Protein AF-A0A1M4YEQ1-F1 (afdb_monomer)

Radius of gyration: 24.25 Å; Cα contacts (8 Å, |Δi|>4): 237; chains: 1; bounding box: 86×41×37 Å

Secondary structure (DSSP, 8-state):
--SHHHHHHHHHHHHTGGG----------------HHHH-EEEEE---STT--TT--EEEEEEE-TTSEEEEEEEETTEEEEEEEEEEE-SEEEES-TTSPEEEE-SEEEEEEEETTEEEEEEEEEEEETTEEEEEETTEEEEE-

pLDDT: mean 77.82, std 18.39, range [36.12, 98.12]

Foldseek 3Di:
DPVVVVVVVVVVVVVVVVPPPPPPPPDPPVQPDDDPVLVAAKWAKPDDPPDADQPDKDWGMWGQDPVQKIWTWIQHNVGIDIWIWGKDQDQWDWDDDPVDTDIDGARMWIWTDPDPPDIDIFGWHWDDDPNFTWTDDDPMIIGHD

Sequence (145 aa):
MKKLILFTASTILVIITSCMFEKKKDTEFNETTFEKPELLGEWIGNKSEKNLKKDKVIIKKIDLKEDMTAQIEILDSTGHKTVNGNWKISEEQKLGSKNNSISFNSDISLTFDWSKTNRQIFMLNVKEHNKAKILTCNNVYFRKE

Organism: NCBI:txid237373

Mean predicted aligned error: 12.91 Å

Structure (mmCIF, N/CA/C/O backbone):
data_AF-A0A1M4YEQ1-F1
#
_entry.id   AF-A0A1M4YEQ1-F1
#
loop_
_atom_site.group_PDB
_atom_site.id
_atom_site.type_symbol
_atom_site.label_atom_id
_atom_site.label_alt_id
_atom_site.label_comp_id
_atom_site.label_asym_id
_atom_site.label_entity_id
_atom_site.label_seq_id
_atom_site.pdbx_PDB_ins_code
_atom_site.Cartn_x
_atom_site.Cartn_y
_atom_site.Cartn_z
_atom_site.occupancy
_atom_site.B_iso_or_equiv
_atom_site.auth_seq_id
_atom_site.auth_comp_id
_atom_site.auth_asym_id
_atom_site.auth_atom_id
_atom_site.pdbx_PDB_model_num
ATOM 1 N N . MET A 1 1 ? 68.772 -26.535 14.383 1.00 52.62 1 MET A N 1
ATOM 2 C CA . MET A 1 1 ? 67.388 -26.272 14.847 1.00 52.62 1 MET A CA 1
ATOM 3 C C . MET A 1 1 ? 66.935 -24.828 14.557 1.00 52.62 1 MET A C 1
ATOM 5 O O . MET A 1 1 ? 66.474 -24.141 15.450 1.00 52.62 1 MET A O 1
ATOM 9 N N . LYS A 1 2 ? 67.072 -24.327 13.319 1.00 46.53 2 LYS A N 1
ATOM 10 C CA . LYS A 1 2 ? 66.556 -22.991 12.921 1.00 46.53 2 LYS A CA 1
ATOM 11 C C . LYS A 1 2 ? 65.663 -23.025 11.671 1.00 46.53 2 LYS A C 1
ATOM 13 O O . LYS A 1 2 ? 64.932 -22.082 11.423 1.00 46.53 2 LYS A O 1
ATOM 18 N N . LYS A 1 3 ? 65.677 -24.134 10.917 1.00 47.72 3 LYS A N 1
ATOM 19 C CA . LYS A 1 3 ? 64.880 -24.312 9.690 1.00 47.72 3 LYS A CA 1
ATOM 20 C C . LYS A 1 3 ? 63.514 -24.980 9.917 1.00 47.72 3 LYS A C 1
ATOM 22 O O . LYS A 1 3 ? 62.658 -24.878 9.052 1.00 47.72 3 LYS A O 1
ATOM 27 N N . LEU A 1 4 ? 63.292 -25.610 11.079 1.00 48.66 4 LEU A N 1
ATOM 28 C CA . LEU A 1 4 ? 62.006 -26.248 11.409 1.00 48.66 4 LEU A CA 1
ATOM 29 C C . LEU A 1 4 ? 60.922 -25.228 11.807 1.00 48.66 4 LEU A C 1
ATOM 31 O O . LEU A 1 4 ? 59.748 -25.454 11.550 1.00 48.66 4 LEU A O 1
ATOM 35 N N . ILE A 1 5 ? 61.327 -24.086 12.376 1.00 52.75 5 ILE A N 1
ATOM 36 C CA . ILE A 1 5 ? 60.423 -23.024 12.858 1.00 52.75 5 ILE A CA 1
ATOM 37 C C . ILE A 1 5 ? 59.800 -22.239 11.687 1.00 52.75 5 ILE A C 1
ATOM 39 O O . ILE A 1 5 ? 58.688 -21.728 11.787 1.00 52.75 5 ILE A O 1
ATOM 43 N N . LEU A 1 6 ? 60.492 -22.183 10.544 1.00 50.00 6 LEU A N 1
ATOM 44 C CA . LEU A 1 6 ? 60.014 -21.496 9.339 1.00 50.00 6 LEU A CA 1
ATOM 45 C C . LEU A 1 6 ? 58.920 -22.287 8.603 1.00 50.00 6 LEU A C 1
ATOM 47 O O . LEU A 1 6 ? 58.026 -21.685 8.018 1.00 50.00 6 LEU A O 1
ATOM 51 N N . PHE A 1 7 ? 58.938 -23.621 8.689 1.00 50.88 7 PHE A N 1
ATOM 52 C CA . PHE A 1 7 ? 57.904 -24.461 8.076 1.00 50.88 7 PHE A CA 1
ATOM 53 C C . PHE A 1 7 ? 56.582 -24.433 8.850 1.00 50.88 7 PHE A C 1
ATOM 55 O O . PHE A 1 7 ? 55.518 -24.460 8.238 1.00 50.88 7 PHE A O 1
ATOM 62 N N . THR A 1 8 ? 56.629 -24.303 10.180 1.00 53.72 8 THR A N 1
ATOM 63 C CA . THR A 1 8 ? 55.424 -24.217 11.022 1.00 53.72 8 THR A CA 1
ATOM 64 C C . THR A 1 8 ? 54.695 -22.879 10.900 1.00 53.72 8 THR A C 1
ATOM 66 O O . THR A 1 8 ? 53.488 -22.822 11.108 1.00 53.72 8 THR A O 1
ATOM 69 N N . ALA A 1 9 ? 55.397 -21.802 10.530 1.00 53.09 9 ALA A N 1
ATOM 70 C CA . ALA A 1 9 ? 54.773 -20.497 10.310 1.00 53.09 9 ALA A CA 1
ATOM 71 C C . ALA A 1 9 ? 53.988 -20.434 8.984 1.00 53.09 9 ALA A C 1
ATOM 73 O O . ALA A 1 9 ? 52.987 -19.727 8.895 1.00 53.09 9 ALA A O 1
ATOM 74 N N . SER A 1 10 ? 54.403 -21.198 7.964 1.00 51.91 10 SER A N 1
ATOM 75 C CA . SER A 1 10 ? 53.766 -21.155 6.640 1.00 51.91 10 SER A CA 1
ATOM 76 C C . SER A 1 10 ? 52.473 -21.970 6.552 1.00 51.91 10 SER A C 1
ATOM 78 O O . SER A 1 10 ? 51.610 -21.642 5.744 1.00 51.91 10 SER A O 1
ATOM 80 N N . THR A 1 11 ? 52.305 -23.013 7.370 1.00 53.16 11 THR A N 1
ATOM 81 C CA . THR A 1 11 ? 51.077 -23.827 7.389 1.00 53.16 11 THR A CA 1
ATOM 82 C C . THR A 1 11 ? 49.930 -23.161 8.145 1.00 53.16 11 THR A C 1
ATOM 84 O O . THR A 1 11 ? 48.775 -23.366 7.787 1.00 53.16 11 THR A O 1
ATOM 87 N N . ILE A 1 12 ? 50.220 -22.304 9.130 1.00 54.38 12 ILE A N 1
ATOM 88 C CA . ILE A 1 12 ? 49.184 -21.570 9.875 1.00 54.38 12 ILE A CA 1
ATOM 89 C C . ILE A 1 12 ? 48.538 -20.480 9.004 1.00 54.38 12 ILE A C 1
ATOM 91 O O . ILE A 1 12 ? 47.347 -20.218 9.148 1.00 54.38 12 ILE A O 1
ATOM 95 N N . LEU A 1 13 ? 49.273 -19.904 8.044 1.00 52.59 13 LEU A N 1
ATOM 96 C CA . LEU A 1 13 ? 48.749 -18.851 7.164 1.00 52.59 13 LEU A CA 1
ATOM 97 C C . LEU A 1 13 ? 47.701 -19.361 6.152 1.00 52.59 13 LEU A C 1
ATOM 99 O O . LEU A 1 13 ? 46.828 -18.600 5.746 1.00 52.59 13 LEU A O 1
ATOM 103 N N . VAL A 1 14 ? 47.750 -20.645 5.776 1.00 55.91 14 VAL A N 1
ATOM 104 C CA . VAL A 1 14 ? 46.807 -21.254 4.813 1.00 55.91 14 VAL A CA 1
ATOM 105 C C . VAL A 1 14 ? 45.456 -21.575 5.462 1.00 55.91 14 VAL A C 1
ATOM 107 O O . VAL A 1 14 ? 44.433 -21.577 4.791 1.00 55.91 14 VAL A O 1
ATOM 110 N N . ILE A 1 15 ? 45.414 -21.791 6.779 1.00 54.59 15 ILE A N 1
ATOM 111 C CA . ILE A 1 15 ? 44.170 -22.157 7.477 1.00 54.59 15 ILE A CA 1
ATOM 112 C C . ILE A 1 15 ? 43.258 -20.927 7.664 1.00 54.59 15 ILE A C 1
ATOM 114 O O . ILE A 1 15 ? 42.036 -21.063 7.737 1.00 54.59 15 ILE A O 1
ATOM 118 N N . ILE A 1 16 ? 43.826 -19.714 7.666 1.00 53.53 16 ILE A N 1
ATOM 119 C CA . ILE A 1 16 ? 43.078 -18.459 7.859 1.00 53.53 16 ILE A CA 1
ATOM 120 C C . ILE A 1 16 ? 42.381 -17.969 6.577 1.00 53.53 16 ILE A C 1
ATOM 122 O O . ILE A 1 16 ? 41.441 -17.182 6.667 1.00 53.53 16 ILE A O 1
ATOM 126 N N . THR A 1 17 ? 42.779 -18.437 5.388 1.00 54.31 17 THR A N 1
ATOM 127 C CA . THR A 1 17 ? 42.118 -18.066 4.119 1.00 54.31 17 THR A CA 1
ATOM 128 C C . THR A 1 17 ? 40.880 -18.913 3.810 1.00 54.31 17 THR A C 1
ATOM 130 O O . THR A 1 17 ? 40.024 -18.488 3.041 1.00 54.31 17 THR A O 1
ATOM 133 N N . SER A 1 18 ? 40.716 -20.067 4.461 1.00 48.19 18 SER A N 1
ATOM 134 C CA . SER A 1 18 ? 39.553 -20.959 4.302 1.00 48.19 18 SER A CA 1
ATOM 135 C C . SER A 1 18 ? 38.298 -20.546 5.092 1.00 48.19 18 SER A C 1
ATOM 137 O O . SER A 1 18 ? 37.278 -21.224 5.013 1.00 48.19 18 SER A O 1
ATOM 139 N N . CYS A 1 19 ? 38.332 -19.418 5.808 1.00 50.28 19 CYS A N 1
ATOM 140 C CA . CYS A 1 19 ? 37.159 -18.808 6.448 1.00 50.28 19 CYS A CA 1
ATOM 141 C C . CYS A 1 19 ? 36.621 -17.598 5.666 1.00 50.28 19 CYS A C 1
ATOM 143 O O . CYS A 1 19 ? 36.021 -16.694 6.251 1.00 50.28 19 CYS A O 1
ATOM 145 N N . MET A 1 20 ? 36.762 -17.583 4.336 1.00 46.97 20 MET A N 1
ATOM 146 C CA . MET A 1 20 ? 35.769 -16.882 3.523 1.00 46.97 20 MET A CA 1
ATOM 147 C C . MET A 1 20 ? 34.472 -17.682 3.595 1.00 46.97 20 MET A C 1
ATOM 149 O O . MET A 1 20 ? 34.168 -18.525 2.758 1.00 46.97 20 MET A O 1
ATOM 153 N N . PHE A 1 21 ? 33.717 -17.415 4.660 1.00 45.72 21 PHE A N 1
ATOM 154 C CA . PHE A 1 21 ? 32.280 -17.602 4.683 1.00 45.72 21 PHE A CA 1
ATOM 155 C C . PHE A 1 21 ? 31.736 -16.753 3.527 1.00 45.72 21 PHE A C 1
ATOM 157 O O . PHE A 1 21 ? 31.403 -15.577 3.693 1.00 45.72 21 PHE A O 1
ATOM 164 N N . GLU A 1 22 ? 31.687 -17.333 2.329 1.00 45.81 22 GLU A N 1
ATOM 165 C CA . GLU A 1 22 ? 30.686 -16.958 1.350 1.00 45.81 22 GLU A CA 1
ATOM 166 C C . GLU A 1 22 ? 29.360 -17.112 2.083 1.00 45.81 22 GLU A C 1
ATOM 168 O O . GLU A 1 22 ? 28.813 -18.206 2.242 1.00 45.81 22 GLU A O 1
ATOM 173 N N . LYS A 1 23 ? 28.854 -15.992 2.605 1.00 40.97 23 LYS A N 1
ATOM 174 C CA . LYS A 1 23 ? 27.426 -15.855 2.808 1.00 40.97 23 LYS A CA 1
ATOM 175 C C . LYS A 1 23 ? 26.844 -16.121 1.434 1.00 40.97 23 LYS A C 1
ATOM 177 O O . LYS A 1 23 ? 26.839 -15.227 0.591 1.00 40.97 23 LYS A O 1
ATOM 182 N N . LYS A 1 24 ? 26.378 -17.351 1.215 1.00 40.56 24 LYS A N 1
ATOM 183 C CA . LYS A 1 24 ? 25.337 -17.611 0.239 1.00 40.56 24 LYS A CA 1
ATOM 184 C C . LYS A 1 24 ? 24.315 -16.507 0.466 1.00 40.56 24 LYS A C 1
ATOM 186 O O . LYS A 1 24 ? 23.645 -16.477 1.500 1.00 40.56 24 LYS A O 1
ATOM 191 N N . LYS A 1 25 ? 24.246 -15.554 -0.464 1.00 36.16 25 LYS A N 1
ATOM 192 C CA . LYS A 1 25 ? 23.025 -14.796 -0.703 1.00 36.16 25 LYS A CA 1
ATOM 193 C C . LYS A 1 25 ? 22.030 -15.829 -1.235 1.00 36.16 25 LYS A C 1
ATOM 195 O O . LYS A 1 25 ? 21.713 -15.856 -2.414 1.00 36.16 25 LYS A O 1
ATOM 200 N N . ASP A 1 26 ? 21.589 -16.728 -0.359 1.00 38.16 26 ASP A N 1
ATOM 201 C CA . ASP A 1 26 ? 20.387 -17.513 -0.565 1.00 38.16 26 ASP A CA 1
ATOM 202 C C . ASP A 1 26 ? 19.247 -16.520 -0.403 1.00 38.16 26 ASP A C 1
ATOM 204 O O . ASP A 1 26 ? 18.770 -16.251 0.697 1.00 38.16 26 ASP A O 1
ATOM 208 N N . THR A 1 27 ? 18.961 -15.831 -1.498 1.00 36.12 27 THR A N 1
ATOM 209 C CA . THR A 1 27 ? 17.648 -15.568 -2.079 1.00 36.12 27 THR A CA 1
ATOM 210 C C . THR A 1 27 ? 17.961 -14.639 -3.245 1.00 36.12 27 THR A C 1
ATOM 212 O O . THR A 1 27 ? 18.320 -13.480 -3.031 1.00 36.12 27 THR A O 1
ATOM 215 N N . GLU A 1 28 ? 17.857 -15.144 -4.475 1.00 36.62 28 GLU A N 1
ATOM 216 C CA . GLU A 1 28 ? 17.477 -14.319 -5.623 1.00 36.62 28 GLU A CA 1
ATOM 217 C C . GLU A 1 28 ? 16.189 -13.583 -5.225 1.00 36.62 28 GLU A C 1
ATOM 219 O O . GLU A 1 28 ? 15.069 -14.051 -5.432 1.00 36.62 28 GLU A O 1
ATOM 224 N N . PHE A 1 29 ? 16.329 -12.436 -4.563 1.00 41.41 29 PHE A N 1
ATOM 225 C CA . PHE A 1 29 ? 15.332 -11.401 -4.688 1.00 41.41 29 PHE A CA 1
ATOM 226 C C . PHE A 1 29 ? 15.424 -11.032 -6.158 1.00 41.41 29 PHE A C 1
ATOM 228 O O . PHE A 1 29 ? 16.390 -10.405 -6.579 1.00 41.41 29 PHE A O 1
ATOM 235 N N . ASN A 1 30 ? 14.467 -11.504 -6.952 1.00 41.88 30 ASN A N 1
ATOM 236 C CA . ASN A 1 30 ? 14.167 -10.877 -8.225 1.00 41.88 30 ASN A CA 1
ATOM 237 C C . ASN A 1 30 ? 13.803 -9.425 -7.893 1.00 41.88 30 ASN A C 1
ATOM 239 O O . ASN A 1 30 ? 12.633 -9.126 -7.644 1.00 41.88 30 ASN A O 1
ATOM 243 N N . GLU A 1 31 ? 14.817 -8.565 -7.767 1.00 56.84 31 GLU A N 1
ATOM 244 C CA . GLU A 1 31 ? 14.675 -7.126 -7.615 1.00 56.84 31 GLU A CA 1
ATOM 245 C C . GLU A 1 31 ? 13.916 -6.668 -8.852 1.00 56.84 31 GLU A C 1
ATOM 247 O O . GLU A 1 31 ? 14.455 -6.560 -9.951 1.00 56.84 31 GLU A O 1
ATOM 252 N N . THR A 1 32 ? 12.604 -6.513 -8.696 1.00 65.38 32 THR A N 1
ATOM 253 C CA . THR A 1 32 ? 11.764 -6.002 -9.765 1.00 65.38 32 THR A CA 1
ATOM 254 C C . THR A 1 32 ? 12.080 -4.520 -9.841 1.00 65.38 32 THR A C 1
ATOM 256 O O . THR A 1 32 ? 11.637 -3.759 -8.989 1.00 65.38 32 THR A O 1
ATOM 259 N N . THR A 1 33 ? 12.890 -4.103 -10.812 1.00 82.00 33 THR A N 1
ATOM 260 C CA . THR A 1 33 ? 13.195 -2.683 -11.000 1.00 82.00 33 THR A CA 1
ATOM 261 C C . THR A 1 33 ? 11.926 -1.938 -11.421 1.00 82.00 33 THR A C 1
ATOM 263 O O . THR A 1 33 ? 11.183 -2.378 -12.307 1.00 82.00 33 THR A O 1
ATOM 266 N N . PHE A 1 34 ? 11.658 -0.803 -10.778 1.00 86.88 34 PHE A N 1
ATOM 267 C CA . PHE A 1 34 ? 10.527 0.059 -11.103 1.00 86.88 34 PHE A CA 1
ATOM 268 C C . PHE A 1 34 ? 10.902 1.535 -11.010 1.00 86.88 34 PHE A C 1
ATOM 270 O O . PHE A 1 34 ? 11.793 1.930 -10.259 1.00 86.88 34 PHE A O 1
ATOM 277 N N . GLU A 1 35 ? 10.169 2.354 -11.751 1.00 89.81 35 GLU A N 1
ATOM 278 C CA . GLU A 1 35 ? 10.235 3.806 -11.685 1.00 89.81 35 GLU A CA 1
ATOM 279 C C . GLU A 1 35 ? 8.991 4.362 -10.983 1.00 89.81 35 GLU A C 1
ATOM 281 O O . GLU A 1 35 ? 7.900 3.793 -11.053 1.00 89.81 35 GLU A O 1
ATOM 286 N N . LYS A 1 36 ? 9.126 5.522 -10.326 1.00 91.25 36 LYS A N 1
ATOM 287 C CA . LYS A 1 36 ? 8.012 6.187 -9.626 1.00 91.25 36 LYS A CA 1
ATOM 288 C C . LYS A 1 36 ? 6.738 6.315 -10.489 1.00 91.25 36 LYS A C 1
ATOM 290 O O . LYS A 1 36 ? 5.671 6.008 -9.957 1.00 91.25 36 LYS A O 1
ATOM 295 N N . PRO A 1 37 ? 6.788 6.735 -11.772 1.00 93.50 37 PRO A N 1
ATOM 296 C CA . PRO A 1 37 ? 5.580 6.896 -12.587 1.00 93.50 37 PRO A CA 1
ATOM 297 C C . PRO A 1 37 ? 4.788 5.597 -12.774 1.00 93.50 37 PRO A C 1
ATOM 299 O O . PRO A 1 37 ? 3.563 5.617 -12.865 1.00 93.50 37 PRO A O 1
ATOM 302 N N . GLU A 1 38 ? 5.464 4.449 -12.770 1.00 93.00 38 GLU A N 1
ATOM 303 C CA . GLU A 1 38 ? 4.818 3.143 -12.913 1.00 93.00 38 GLU A CA 1
ATOM 304 C C . GLU A 1 38 ? 3.989 2.764 -11.681 1.00 93.00 38 GLU A C 1
ATOM 306 O O . GLU A 1 38 ? 3.078 1.940 -11.781 1.00 93.00 38 GLU A O 1
ATOM 311 N N . LEU A 1 39 ? 4.267 3.387 -10.533 1.00 94.50 39 LEU A N 1
ATOM 312 C CA . LEU A 1 39 ? 3.527 3.187 -9.291 1.00 94.50 39 LEU A CA 1
ATOM 313 C C . LEU A 1 39 ? 2.244 4.015 -9.217 1.00 94.50 39 LEU A C 1
ATOM 315 O O . LEU A 1 39 ? 1.338 3.647 -8.476 1.00 94.50 39 LEU A O 1
ATOM 319 N N . LEU A 1 40 ? 2.159 5.117 -9.962 1.00 96.62 40 LEU A N 1
ATOM 320 C CA . LEU A 1 40 ? 1.042 6.057 -9.868 1.00 96.62 40 LEU A CA 1
ATOM 321 C C . LEU A 1 40 ? -0.267 5.453 -10.385 1.00 96.62 40 LEU A C 1
ATOM 323 O O . LEU A 1 40 ? -0.251 4.654 -11.326 1.00 96.62 40 LEU A O 1
ATOM 327 N N . GLY A 1 41 ? -1.384 5.893 -9.810 1.00 97.44 41 GLY A N 1
ATOM 328 C CA . GLY A 1 41 ? -2.737 5.478 -10.173 1.00 97.44 41 GLY A CA 1
ATOM 329 C C . GLY A 1 41 ? -3.312 4.389 -9.271 1.00 97.44 41 GLY A C 1
ATOM 330 O O . GLY A 1 41 ? -2.817 4.137 -8.168 1.00 97.44 41 GLY A O 1
ATOM 331 N N . GLU A 1 42 ? -4.380 3.756 -9.756 1.00 97.88 42 GLU A N 1
ATOM 332 C CA . GLU A 1 42 ? -5.236 2.869 -8.972 1.00 97.88 42 GLU A CA 1
ATOM 333 C C . GLU A 1 42 ? -4.752 1.413 -8.972 1.00 97.88 42 GLU A C 1
ATOM 335 O O . GLU A 1 42 ? -4.401 0.827 -9.997 1.00 97.88 42 GLU A O 1
ATOM 340 N N . TRP A 1 43 ? -4.766 0.817 -7.782 1.00 97.25 43 TRP A N 1
ATOM 341 C CA . TRP A 1 43 ? -4.384 -0.560 -7.508 1.00 97.25 43 TRP A CA 1
ATOM 342 C C . TRP A 1 43 ? -5.519 -1.284 -6.784 1.00 97.25 43 TRP A C 1
ATOM 344 O O . TRP A 1 43 ? -5.841 -0.970 -5.635 1.00 97.25 43 TRP A O 1
ATOM 354 N N . ILE A 1 44 ? -6.094 -2.298 -7.427 1.00 95.56 44 ILE A N 1
ATOM 355 C CA . ILE A 1 44 ? -7.260 -3.045 -6.952 1.00 95.56 44 ILE A CA 1
ATOM 356 C C . ILE A 1 44 ? -6.833 -4.324 -6.234 1.00 95.56 44 ILE A C 1
ATOM 358 O O . ILE A 1 44 ? -6.149 -5.187 -6.792 1.00 95.56 44 ILE A O 1
ATOM 362 N N . GLY A 1 45 ? -7.252 -4.454 -4.978 1.00 92.38 45 GLY A N 1
ATOM 363 C CA . GLY A 1 45 ? -6.934 -5.569 -4.097 1.00 92.38 45 GLY A CA 1
ATOM 364 C C . GLY A 1 45 ? -7.753 -6.821 -4.394 1.00 92.38 45 GLY A C 1
ATOM 365 O O . GLY A 1 45 ? -8.954 -6.778 -4.646 1.00 92.38 45 GLY A O 1
ATOM 366 N N . ASN A 1 46 ? -7.114 -7.981 -4.282 1.00 84.75 46 ASN A N 1
ATOM 367 C CA . ASN A 1 46 ? -7.731 -9.280 -4.557 1.00 84.75 46 ASN A CA 1
ATOM 368 C C . ASN A 1 46 ? -8.605 -9.841 -3.420 1.00 84.75 46 ASN A C 1
ATOM 370 O O . ASN A 1 46 ? -9.243 -10.886 -3.581 1.00 84.75 46 ASN A O 1
ATOM 374 N N . LYS A 1 47 ? -8.590 -9.222 -2.234 1.00 79.69 47 LYS A N 1
ATOM 375 C CA . LYS A 1 47 ? -9.285 -9.769 -1.067 1.00 79.69 47 LYS A CA 1
ATOM 376 C C . LYS A 1 47 ? -10.799 -9.588 -1.172 1.00 79.69 47 LYS A C 1
ATOM 378 O O . LYS A 1 47 ? -11.344 -8.482 -1.140 1.00 79.69 47 LYS A O 1
ATOM 383 N N . SER A 1 48 ? -11.478 -10.731 -1.217 1.00 66.69 48 SER A N 1
ATOM 384 C CA . SER A 1 48 ? -12.927 -10.827 -1.076 1.00 66.69 48 SER A CA 1
ATOM 385 C C . SER A 1 48 ? -13.371 -10.470 0.347 1.00 66.69 48 SER A C 1
ATOM 387 O O . SER A 1 48 ? -12.634 -10.638 1.316 1.00 66.69 48 SER A O 1
ATOM 389 N N . GLU A 1 49 ? -14.608 -9.999 0.455 1.00 70.50 49 GLU A N 1
ATOM 390 C CA . GLU A 1 49 ? -15.287 -9.573 1.690 1.00 70.50 49 GLU A CA 1
ATOM 391 C C . GLU A 1 49 ? -15.653 -10.751 2.598 1.00 70.50 49 GLU A C 1
ATOM 393 O O . GLU A 1 49 ? -16.067 -10.571 3.742 1.00 70.50 49 GLU A O 1
ATOM 398 N N . LYS A 1 50 ? -15.487 -11.977 2.089 1.00 58.47 5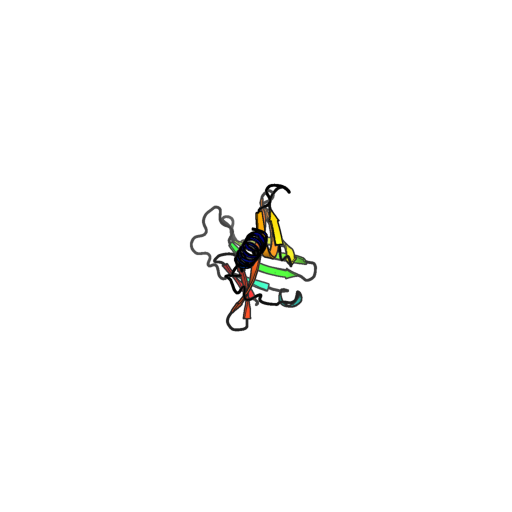0 LYS A N 1
ATOM 399 C CA . LYS A 1 50 ? -15.846 -13.206 2.787 1.00 58.47 50 LYS A CA 1
ATOM 400 C C . LYS A 1 50 ? -15.048 -13.324 4.091 1.00 58.47 50 LYS A C 1
ATOM 402 O O . LYS A 1 50 ? -13.829 -13.494 4.079 1.00 58.47 50 LYS A O 1
ATOM 407 N N . ASN A 1 51 ? -15.774 -13.290 5.209 1.00 54.50 51 ASN A N 1
ATOM 408 C CA . ASN A 1 51 ? -15.292 -13.443 6.586 1.00 54.50 51 ASN A CA 1
ATOM 409 C C . ASN A 1 51 ? -14.443 -12.275 7.116 1.00 54.50 51 ASN A C 1
ATOM 411 O O . ASN A 1 51 ? -13.360 -12.479 7.682 1.00 54.50 51 ASN A O 1
ATOM 415 N N . LEU A 1 52 ? -14.947 -11.046 6.976 1.00 65.25 52 LEU A N 1
ATOM 416 C CA . LEU A 1 52 ? -14.411 -9.907 7.713 1.00 65.25 52 LEU A CA 1
ATOM 417 C C . LEU A 1 52 ? -14.550 -10.152 9.229 1.00 65.25 52 LEU A C 1
ATOM 419 O O . LEU A 1 52 ? -15.652 -10.216 9.770 1.00 65.25 52 LEU A O 1
ATOM 423 N N . LYS A 1 53 ? -13.423 -10.328 9.926 1.00 70.00 53 LYS A N 1
ATOM 424 C CA . LYS A 1 53 ? -13.405 -10.373 11.396 1.00 70.00 53 LYS A CA 1
ATOM 425 C C . LYS A 1 53 ? -13.574 -8.951 11.942 1.00 70.00 53 LYS A C 1
ATOM 427 O O . LYS A 1 53 ? -13.096 -8.009 11.317 1.00 70.00 53 LYS A O 1
ATOM 432 N N . LYS A 1 54 ? -14.196 -8.818 13.120 1.00 63.16 54 LYS A N 1
ATOM 433 C CA . LYS A 1 54 ? -14.600 -7.540 13.744 1.00 63.16 54 LYS A CA 1
ATOM 434 C C . LYS A 1 54 ? -13.479 -6.486 13.848 1.00 63.16 54 LYS A C 1
ATOM 436 O O . LYS A 1 54 ? -13.775 -5.299 13.747 1.00 63.16 54 LYS A O 1
ATOM 441 N N . ASP A 1 55 ? -12.221 -6.925 13.922 1.00 65.75 55 ASP A N 1
ATOM 442 C CA . ASP A 1 55 ? -11.039 -6.063 14.096 1.00 65.75 55 ASP A CA 1
ATOM 443 C C . ASP A 1 55 ? -10.087 -6.071 12.889 1.00 65.75 55 ASP A C 1
ATOM 445 O O . ASP A 1 55 ? -8.906 -5.741 13.003 1.00 65.75 55 ASP A O 1
ATOM 449 N N . LYS A 1 56 ? -10.562 -6.514 11.720 1.00 78.19 56 LYS A N 1
ATOM 450 C CA . LYS A 1 56 ? -9.727 -6.638 10.525 1.00 78.19 56 LYS A CA 1
ATOM 451 C C . LYS A 1 56 ? -10.101 -5.587 9.492 1.00 78.19 56 LYS A C 1
ATOM 453 O O . LYS A 1 56 ? -11.232 -5.549 9.023 1.00 78.19 56 LYS A O 1
ATOM 458 N N . VAL A 1 57 ? -9.105 -4.812 9.081 1.00 83.81 57 VAL A N 1
ATOM 459 C CA . VAL A 1 57 ? -9.200 -3.901 7.939 1.00 83.81 57 VAL A CA 1
ATOM 460 C C . VAL A 1 57 ? -8.788 -4.642 6.675 1.00 83.81 57 VAL A C 1
ATOM 462 O O . VAL A 1 57 ? -7.748 -5.309 6.640 1.00 83.81 57 VAL A O 1
ATOM 465 N N . ILE A 1 58 ? -9.597 -4.533 5.627 1.00 88.75 58 ILE A N 1
ATOM 466 C CA . ILE A 1 58 ? -9.243 -4.962 4.275 1.00 88.75 58 ILE A CA 1
ATOM 467 C C . ILE A 1 58 ? -9.043 -3.714 3.427 1.00 88.75 58 ILE A C 1
ATOM 469 O O . ILE A 1 58 ? -9.960 -2.918 3.286 1.00 88.75 58 ILE A O 1
ATOM 473 N N . ILE A 1 59 ? -7.865 -3.572 2.825 1.00 91.69 59 ILE A N 1
ATOM 474 C CA . ILE A 1 59 ? -7.635 -2.562 1.791 1.00 91.69 59 ILE A CA 1
ATOM 475 C C . ILE A 1 59 ? -8.178 -3.109 0.470 1.00 91.69 59 ILE A C 1
ATOM 477 O O . ILE A 1 59 ? -7.793 -4.200 0.041 1.00 91.69 59 ILE A O 1
ATOM 481 N N . LYS A 1 60 ? -9.101 -2.364 -0.135 1.00 93.25 60 LYS A N 1
ATOM 482 C CA . LYS A 1 60 ? -9.781 -2.689 -1.392 1.00 93.25 60 LYS A CA 1
ATOM 483 C C . LYS A 1 60 ? -9.123 -2.018 -2.584 1.00 93.25 60 LYS A C 1
ATOM 485 O O . LYS A 1 60 ? -8.906 -2.683 -3.591 1.00 93.25 60 LYS A O 1
ATOM 490 N N . LYS A 1 61 ? -8.772 -0.743 -2.440 1.00 95.50 61 LYS A N 1
ATOM 491 C CA . LYS A 1 61 ? -8.125 0.051 -3.481 1.00 95.50 61 LYS A CA 1
ATOM 492 C C . LYS A 1 61 ? -7.070 0.964 -2.877 1.00 95.50 61 LYS A C 1
ATOM 494 O O . LYS A 1 61 ? -7.241 1.443 -1.755 1.00 95.50 61 LYS A O 1
ATOM 499 N N . ILE A 1 62 ? -5.997 1.188 -3.624 1.00 97.38 62 ILE A N 1
ATOM 500 C CA . ILE A 1 62 ? -4.962 2.175 -3.323 1.00 97.38 62 ILE A CA 1
ATOM 501 C C . ILE A 1 62 ? -4.763 3.017 -4.582 1.00 97.38 62 ILE A C 1
ATOM 503 O O . ILE A 1 62 ? -4.392 2.473 -5.611 1.00 97.38 62 ILE A O 1
ATOM 507 N N . ASP A 1 63 ? -4.990 4.320 -4.500 1.00 98.12 63 ASP A N 1
ATOM 508 C CA . ASP A 1 63 ? -4.646 5.290 -5.540 1.00 98.12 63 ASP A CA 1
ATOM 509 C C . ASP A 1 63 ? -3.402 6.067 -5.098 1.00 98.12 63 ASP A C 1
ATOM 511 O O . ASP A 1 63 ? -3.454 6.792 -4.100 1.00 98.12 63 ASP A O 1
ATOM 515 N N . LEU A 1 64 ? -2.275 5.868 -5.786 1.00 97.62 64 LEU A N 1
ATOM 516 C CA . LEU A 1 64 ? -1.003 6.530 -5.488 1.00 97.62 64 LEU A CA 1
ATOM 517 C C . LEU A 1 64 ? -0.831 7.774 -6.362 1.00 97.62 64 LEU A C 1
ATOM 519 O O . LEU A 1 64 ? -0.763 7.681 -7.589 1.00 97.62 64 LEU A O 1
ATOM 523 N N . LYS A 1 65 ? -0.691 8.939 -5.727 1.00 97.69 65 LYS A N 1
ATOM 524 C CA . LYS A 1 65 ? -0.606 10.233 -6.414 1.00 97.69 65 LYS A CA 1
ATOM 525 C C . LYS A 1 65 ? 0.819 10.750 -6.513 1.00 97.69 65 LYS A C 1
ATOM 527 O O . LYS A 1 65 ? 1.700 10.384 -5.735 1.00 97.69 65 LYS A O 1
ATOM 532 N N . GLU A 1 66 ? 1.042 11.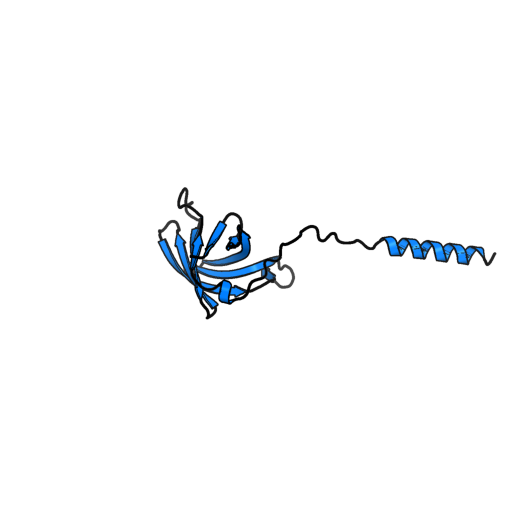631 -7.483 1.00 96.75 66 GLU A N 1
ATOM 533 C CA . GLU A 1 66 ? 2.362 12.186 -7.786 1.00 96.75 66 GLU A CA 1
ATOM 534 C C . GLU A 1 66 ? 2.968 12.977 -6.614 1.00 96.75 66 GLU A C 1
ATOM 536 O O . GLU A 1 66 ? 4.182 12.923 -6.392 1.00 96.75 66 GLU A O 1
ATOM 541 N N . ASP A 1 67 ? 2.124 13.642 -5.827 1.00 96.31 67 ASP A N 1
ATOM 542 C CA . ASP A 1 67 ? 2.480 14.440 -4.650 1.00 96.31 67 ASP A CA 1
ATOM 543 C C . ASP A 1 67 ? 2.803 13.599 -3.398 1.00 96.31 67 ASP A C 1
ATOM 545 O O . ASP A 1 67 ? 2.897 14.136 -2.296 1.00 96.31 67 ASP A O 1
ATOM 549 N N . MET A 1 68 ? 2.998 12.284 -3.560 1.00 94.62 68 MET A N 1
ATOM 550 C CA . MET A 1 68 ? 3.236 11.318 -2.481 1.00 94.62 68 MET A CA 1
ATOM 551 C C . MET A 1 68 ? 2.050 11.146 -1.517 1.00 94.62 68 MET A C 1
ATOM 553 O O . MET A 1 68 ? 2.188 10.505 -0.470 1.00 94.62 68 MET A O 1
ATOM 557 N N . THR A 1 69 ? 0.864 11.648 -1.874 1.00 97.69 69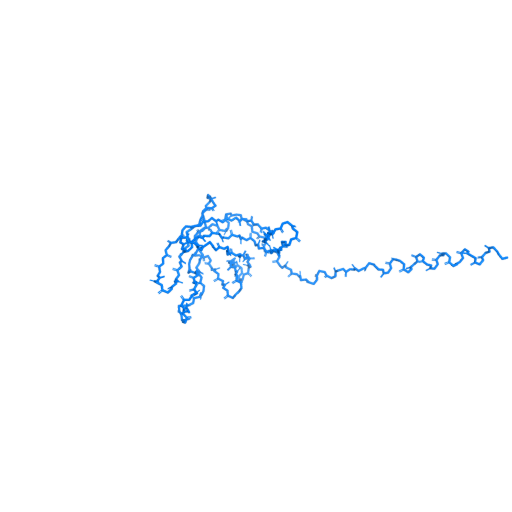 THR A N 1
ATOM 558 C CA . THR A 1 69 ? -0.384 11.315 -1.180 1.00 97.69 69 THR A CA 1
ATOM 559 C C . THR A 1 69 ? -1.019 10.061 -1.776 1.00 97.69 69 THR A C 1
ATOM 561 O O . THR A 1 69 ? -0.716 9.646 -2.897 1.00 97.69 69 THR A O 1
ATOM 564 N N . ALA A 1 70 ? -1.879 9.410 -0.999 1.00 97.75 70 ALA A N 1
ATOM 565 C CA . ALA A 1 70 ? -2.630 8.247 -1.439 1.00 97.75 70 ALA A CA 1
ATOM 566 C C . ALA A 1 70 ? -4.087 8.329 -0.988 1.00 97.75 70 ALA A C 1
ATOM 568 O O . ALA A 1 70 ? -4.372 8.754 0.134 1.00 97.75 70 ALA A O 1
ATOM 569 N N . GLN A 1 71 ? -5.000 7.868 -1.838 1.00 97.88 71 GLN A N 1
ATOM 570 C CA . GLN A 1 71 ? -6.387 7.619 -1.461 1.00 97.88 71 GLN A CA 1
ATOM 571 C C . GLN A 1 71 ? -6.602 6.112 -1.324 1.00 97.88 71 GLN A C 1
ATOM 573 O O . GLN A 1 71 ? -6.221 5.333 -2.191 1.00 97.88 71 GLN A O 1
ATOM 578 N N . ILE A 1 72 ? -7.167 5.685 -0.200 1.00 96.19 72 ILE A N 1
ATOM 579 C CA . ILE A 1 72 ? -7.213 4.273 0.173 1.00 96.19 72 ILE A CA 1
ATOM 580 C C . ILE A 1 72 ? -8.650 3.922 0.515 1.00 96.19 72 ILE A C 1
ATOM 582 O O . ILE A 1 72 ? -9.231 4.474 1.451 1.00 96.19 72 ILE A O 1
ATOM 586 N N . GLU A 1 73 ? -9.218 2.979 -0.224 1.00 95.06 73 GLU A N 1
ATOM 587 C CA . GLU A 1 73 ? -10.523 2.422 0.104 1.00 95.06 73 GLU A CA 1
ATOM 588 C C . GLU A 1 73 ? -10.332 1.215 1.006 1.00 95.06 73 GLU A C 1
ATOM 590 O O . GLU A 1 73 ? -9.633 0.255 0.659 1.00 95.06 73 GLU A O 1
ATOM 595 N N . ILE A 1 74 ? -10.963 1.258 2.173 1.00 92.00 74 ILE A N 1
ATOM 596 C CA . ILE A 1 74 ? -10.901 0.194 3.163 1.00 92.00 74 ILE A CA 1
ATOM 597 C C . ILE A 1 74 ? -12.298 -0.294 3.531 1.00 92.00 74 ILE A C 1
ATOM 599 O O . ILE A 1 74 ? -13.267 0.462 3.541 1.00 92.00 74 ILE A O 1
ATOM 603 N N . LEU A 1 75 ? -12.372 -1.580 3.848 1.00 89.50 75 LEU A N 1
ATOM 604 C CA . LEU A 1 75 ? -13.534 -2.249 4.407 1.00 89.50 75 LEU A CA 1
ATOM 605 C C . LEU A 1 75 ? -13.181 -2.717 5.819 1.00 89.50 75 LEU A C 1
ATOM 607 O O . LEU A 1 75 ? -12.238 -3.494 6.003 1.00 89.50 75 LEU A O 1
ATOM 611 N N . ASP A 1 76 ? -13.934 -2.244 6.803 1.00 86.75 76 ASP A N 1
ATOM 612 C CA . ASP A 1 76 ? -13.865 -2.695 8.191 1.00 86.75 76 ASP A CA 1
ATOM 613 C C . ASP A 1 76 ? -15.268 -3.072 8.711 1.00 86.75 76 ASP A C 1
ATOM 615 O O . ASP A 1 76 ? -16.219 -3.211 7.938 1.00 86.75 76 ASP A O 1
ATOM 619 N N . SER A 1 77 ? -15.396 -3.315 10.017 1.00 84.69 77 SER A N 1
ATOM 620 C CA . SER A 1 77 ? -16.663 -3.728 10.626 1.00 84.69 77 SER A CA 1
ATOM 621 C C . SER A 1 77 ? -17.757 -2.655 10.601 1.00 84.69 77 SER A C 1
ATOM 623 O O . SER A 1 77 ? -18.915 -2.996 10.839 1.00 84.69 77 SER A O 1
ATOM 625 N N . THR A 1 78 ? -17.429 -1.391 10.308 1.00 85.75 78 THR A N 1
ATOM 626 C CA . THR A 1 78 ? -18.410 -0.308 10.141 1.00 85.75 78 THR A CA 1
ATOM 627 C C . THR A 1 78 ? -18.797 -0.084 8.680 1.00 85.75 78 THR A C 1
ATOM 629 O O . THR A 1 78 ? -19.791 0.592 8.418 1.00 85.75 78 THR A O 1
ATOM 632 N N . GLY A 1 79 ? -18.070 -0.693 7.739 1.00 87.56 79 GLY A N 1
ATOM 633 C CA . GLY A 1 79 ? -18.391 -0.714 6.317 1.00 87.56 79 GLY A CA 1
ATOM 634 C C . GLY A 1 79 ? -17.257 -0.185 5.444 1.00 87.56 79 GLY A C 1
ATOM 635 O O . GLY A 1 79 ? -16.078 -0.256 5.795 1.00 87.56 79 GLY A O 1
ATOM 636 N N . HIS A 1 80 ? -17.629 0.311 4.264 1.00 91.06 80 HIS A N 1
ATOM 637 C CA . HIS A 1 80 ? -16.692 0.916 3.324 1.00 91.06 80 HIS A CA 1
ATOM 638 C C . HIS A 1 80 ? -16.394 2.354 3.724 1.00 91.06 80 HIS A C 1
ATOM 640 O O . HIS A 1 80 ? -17.302 3.132 4.018 1.00 91.06 80 HIS A O 1
ATOM 646 N N . LYS A 1 81 ? -15.118 2.724 3.677 1.00 91.88 81 LYS A N 1
ATOM 647 C CA . LYS A 1 81 ? -14.695 4.110 3.841 1.00 91.88 81 LYS A CA 1
ATOM 648 C C . LYS A 1 81 ? -13.440 4.400 3.041 1.00 91.88 81 LYS A C 1
ATOM 650 O O . LYS A 1 81 ? -12.596 3.529 2.832 1.00 91.88 81 LYS A O 1
ATOM 655 N N . THR A 1 82 ? -13.311 5.659 2.663 1.00 95.25 82 THR A N 1
ATOM 656 C CA . THR A 1 82 ? -12.130 6.185 1.993 1.00 95.25 82 THR A CA 1
ATOM 657 C C . THR A 1 82 ? -11.322 6.995 2.990 1.00 95.25 82 THR A C 1
ATOM 659 O O . THR A 1 82 ? -11.862 7.858 3.683 1.00 95.25 82 THR A O 1
ATOM 662 N N . VAL A 1 83 ? -10.029 6.706 3.077 1.00 94.50 83 VAL A N 1
ATOM 663 C CA . VAL A 1 83 ? -9.084 7.423 3.933 1.00 94.50 83 VAL A CA 1
ATOM 664 C C . VAL A 1 83 ? -7.931 7.955 3.098 1.00 94.50 83 VAL A C 1
ATOM 666 O O . VAL A 1 83 ? -7.553 7.363 2.088 1.00 94.50 83 VAL A O 1
ATOM 669 N N . ASN A 1 84 ? -7.369 9.077 3.534 1.00 96.25 84 ASN A N 1
ATOM 670 C CA . ASN A 1 84 ? -6.170 9.634 2.927 1.00 96.25 84 ASN A CA 1
ATOM 671 C C . ASN A 1 84 ? -4.937 9.121 3.670 1.00 96.25 84 ASN A C 1
ATOM 673 O O . ASN A 1 84 ? -4.945 8.950 4.892 1.00 96.25 84 ASN A O 1
ATOM 677 N N . GLY A 1 85 ? -3.871 8.895 2.920 1.00 95.62 85 GLY A N 1
ATOM 678 C CA . GLY A 1 85 ? -2.575 8.500 3.432 1.00 95.62 85 GLY A CA 1
ATOM 679 C C . GLY A 1 85 ? -1.447 9.175 2.672 1.00 95.62 85 GLY A C 1
ATOM 680 O O . GLY A 1 85 ? -1.668 9.972 1.764 1.00 95.62 85 GLY A O 1
ATOM 681 N N . ASN A 1 86 ? -0.228 8.820 3.046 1.00 96.00 86 ASN A N 1
ATOM 682 C CA . ASN A 1 86 ? 0.983 9.192 2.330 1.00 96.00 86 ASN A CA 1
ATOM 683 C C . ASN A 1 86 ? 1.745 7.931 1.960 1.00 96.00 86 ASN A C 1
ATOM 685 O O . ASN A 1 86 ? 1.691 6.936 2.689 1.00 96.00 86 ASN A O 1
ATOM 689 N N . TRP A 1 87 ? 2.491 7.982 0.868 1.00 95.38 87 TRP A N 1
ATOM 690 C CA . TRP A 1 87 ? 3.343 6.885 0.448 1.00 95.38 87 TRP A CA 1
ATOM 691 C C . TRP A 1 87 ? 4.759 7.364 0.151 1.00 95.38 87 TRP A C 1
ATOM 693 O O . TRP A 1 87 ? 5.011 8.542 -0.081 1.00 95.38 87 TRP A O 1
ATOM 703 N N . LYS A 1 88 ? 5.711 6.438 0.212 1.00 92.06 88 LYS A N 1
ATOM 704 C CA . LYS A 1 88 ? 7.106 6.682 -0.154 1.00 92.06 88 LYS A CA 1
ATOM 705 C C . LYS A 1 88 ? 7.735 5.409 -0.699 1.00 92.06 88 LYS A C 1
ATOM 707 O O . LYS A 1 88 ? 7.402 4.316 -0.242 1.00 92.06 88 LYS A O 1
ATOM 712 N N . ILE A 1 89 ? 8.678 5.572 -1.618 1.00 90.38 89 ILE A N 1
ATOM 713 C CA . ILE A 1 89 ? 9.600 4.512 -2.038 1.00 90.38 89 ILE A CA 1
ATOM 714 C C . ILE A 1 89 ? 10.657 4.387 -0.940 1.00 90.38 89 ILE A C 1
ATOM 716 O O . ILE A 1 89 ? 11.177 5.411 -0.490 1.00 90.38 89 ILE A O 1
ATOM 720 N N . SER A 1 90 ? 10.919 3.188 -0.420 1.00 76.88 90 SER A N 1
ATOM 721 C CA . SER A 1 90 ? 11.805 3.074 0.744 1.00 76.88 90 SER A CA 1
ATOM 722 C C . SER A 1 90 ? 12.348 1.674 0.980 1.00 76.88 90 SER A C 1
ATOM 724 O O . SER A 1 90 ? 11.738 0.924 1.732 1.00 76.88 90 SER A O 1
ATOM 726 N N . GLU A 1 91 ? 13.562 1.420 0.499 1.00 64.19 91 GLU A N 1
ATOM 727 C CA . GLU A 1 91 ? 14.271 0.134 0.582 1.00 64.19 91 GLU A CA 1
ATOM 728 C C . GLU A 1 91 ? 14.394 -0.442 2.007 1.00 64.19 91 GLU A C 1
ATOM 730 O O . GLU A 1 91 ? 14.220 -1.644 2.190 1.00 64.19 91 GLU A O 1
ATOM 735 N N . GLU A 1 92 ? 14.618 0.395 3.032 1.00 70.44 92 GLU A N 1
ATOM 736 C CA . GLU A 1 92 ? 14.697 -0.038 4.437 1.00 70.44 92 GLU A CA 1
ATOM 737 C C . GLU A 1 92 ? 13.810 0.837 5.347 1.00 70.44 92 GLU A C 1
ATOM 739 O O . GLU A 1 92 ? 13.933 2.064 5.393 1.00 70.44 92 GLU A O 1
ATOM 744 N N . GLN A 1 93 ? 12.908 0.211 6.108 1.00 66.06 93 GLN A N 1
ATOM 745 C CA . GLN A 1 93 ? 12.156 0.836 7.203 1.00 66.0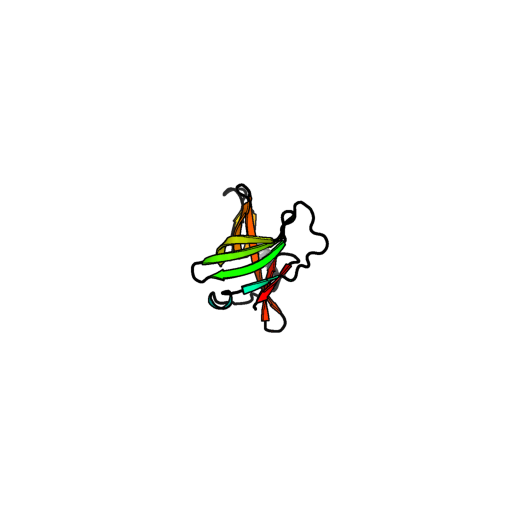6 93 GLN A CA 1
ATOM 746 C C . GLN A 1 93 ? 12.703 0.345 8.541 1.00 66.06 93 GLN A C 1
ATOM 748 O O . GLN A 1 93 ? 12.821 -0.858 8.753 1.00 66.06 93 GLN A O 1
ATOM 753 N N . LYS A 1 94 ? 12.947 1.258 9.486 1.00 70.31 94 LYS A N 1
ATOM 754 C CA . LYS A 1 94 ? 13.321 0.914 10.867 1.00 70.31 94 LYS A CA 1
ATOM 755 C C . LYS A 1 94 ? 12.165 1.211 11.808 1.00 70.31 94 LYS A C 1
ATOM 757 O O . LYS A 1 94 ? 11.693 2.345 11.868 1.00 70.31 94 LYS A O 1
ATOM 762 N N . LEU A 1 95 ? 11.719 0.200 12.547 1.00 66.50 95 LEU A N 1
ATOM 763 C CA . LEU A 1 95 ? 10.626 0.305 13.512 1.00 66.50 95 LEU A CA 1
ATOM 764 C C . LEU A 1 95 ? 11.172 0.011 14.916 1.00 66.50 95 LEU A C 1
ATOM 766 O O . LEU A 1 95 ? 11.654 -1.088 15.170 1.00 66.50 95 LEU A O 1
ATOM 770 N N . GLY A 1 96 ? 11.136 0.997 15.817 1.00 67.12 96 GLY A N 1
ATOM 771 C CA . GLY A 1 96 ? 11.671 0.887 17.184 1.00 67.12 96 GLY A CA 1
ATOM 772 C C . GLY A 1 96 ? 12.680 1.986 17.538 1.00 67.12 96 GLY A C 1
ATOM 773 O O . GLY A 1 96 ? 12.938 2.893 16.748 1.00 67.12 96 GLY A O 1
ATOM 774 N N . SER A 1 97 ? 13.237 1.930 18.751 1.00 66.25 97 SER A N 1
ATOM 775 C CA . SER A 1 97 ? 14.287 2.862 19.186 1.00 66.25 97 SER A CA 1
ATOM 776 C C . SER A 1 97 ? 15.630 2.506 18.539 1.00 66.25 97 SER A C 1
ATOM 778 O O . SER A 1 97 ? 15.841 1.363 18.140 1.00 66.25 97 SER A O 1
ATOM 780 N N . LYS A 1 98 ? 16.565 3.466 18.459 1.00 64.12 98 LYS A N 1
ATOM 781 C CA . LYS A 1 98 ? 17.888 3.295 17.814 1.00 64.12 98 LYS A CA 1
ATOM 782 C C . LYS A 1 98 ? 18.645 2.018 18.216 1.00 64.12 98 LYS A C 1
ATOM 784 O O . LYS A 1 98 ? 19.407 1.507 17.407 1.00 64.12 98 LYS A O 1
ATOM 789 N N . ASN A 1 99 ? 18.429 1.513 19.430 1.00 69.06 99 ASN A N 1
ATOM 790 C CA . ASN A 1 99 ? 19.149 0.357 19.970 1.00 69.06 99 ASN A CA 1
ATOM 791 C C . ASN A 1 99 ? 18.360 -0.960 19.862 1.00 69.06 99 ASN A C 1
ATOM 793 O O . ASN A 1 99 ? 18.898 -2.003 20.205 1.00 69.06 99 ASN A O 1
ATOM 797 N N . ASN A 1 100 ? 17.099 -0.916 19.418 1.00 71.50 100 ASN A N 1
ATOM 798 C CA . ASN A 1 100 ? 16.209 -2.075 19.318 1.00 71.50 100 ASN A CA 1
ATOM 799 C C . ASN A 1 100 ? 15.263 -1.944 18.106 1.00 71.50 100 ASN A C 1
ATOM 801 O O . ASN A 1 100 ? 14.069 -2.237 18.190 1.00 71.50 100 ASN A O 1
ATOM 805 N N . SER A 1 101 ? 15.778 -1.425 16.986 1.00 74.88 101 SER A N 1
ATOM 806 C CA . SER A 1 101 ? 14.994 -1.249 15.765 1.00 74.88 101 SER A CA 1
ATOM 807 C C . SER A 1 101 ? 14.933 -2.547 14.975 1.00 74.88 101 SER A C 1
ATOM 809 O O . SER A 1 101 ? 15.969 -3.134 14.666 1.00 74.88 101 SER A O 1
ATOM 811 N N . ILE A 1 102 ? 13.729 -2.949 14.588 1.00 73.38 102 ILE A N 1
ATOM 812 C CA . ILE A 1 102 ? 13.526 -4.005 13.604 1.00 73.38 102 ILE A CA 1
ATOM 813 C C . ILE A 1 102 ? 13.572 -3.348 12.225 1.00 73.38 102 ILE A C 1
ATOM 815 O O . ILE A 1 102 ? 12.802 -2.422 11.953 1.00 73.38 102 ILE A O 1
ATOM 819 N N . SER A 1 103 ? 14.504 -3.799 11.387 1.00 70.94 103 SER A N 1
ATOM 820 C CA . SER A 1 103 ? 14.577 -3.400 9.983 1.00 70.94 103 SER A CA 1
ATOM 821 C C . SER A 1 103 ? 13.658 -4.285 9.148 1.00 70.94 103 SER A C 1
ATOM 823 O O . SER A 1 103 ? 13.682 -5.510 9.268 1.00 70.94 103 SER A O 1
ATOM 825 N N . PHE A 1 104 ? 12.868 -3.658 8.287 1.00 73.00 104 PHE A N 1
ATOM 826 C CA . PH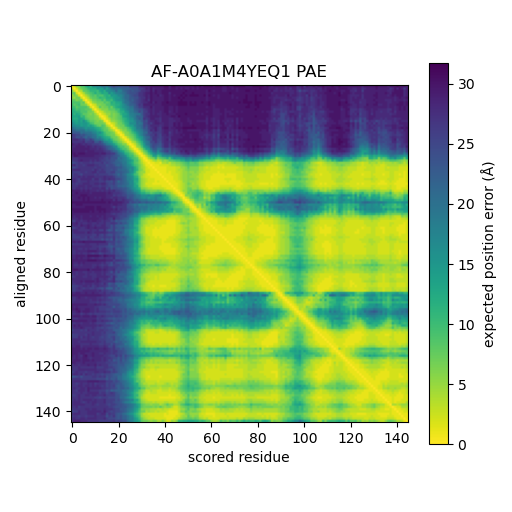E A 1 104 ? 12.023 -4.323 7.307 1.00 73.00 104 PHE A CA 1
ATOM 827 C C . PHE A 1 104 ? 12.348 -3.768 5.928 1.00 73.00 104 PHE A C 1
ATOM 829 O O . PHE A 1 104 ? 12.411 -2.549 5.760 1.00 73.00 104 PHE A O 1
ATOM 836 N N . ASN A 1 105 ? 12.505 -4.655 4.951 1.00 78.75 105 ASN A N 1
ATOM 837 C CA . ASN A 1 105 ? 12.668 -4.251 3.561 1.00 78.75 105 ASN A CA 1
ATOM 838 C C . ASN A 1 105 ? 11.301 -4.230 2.884 1.00 78.75 105 ASN A C 1
ATOM 840 O O . ASN A 1 105 ? 10.530 -5.189 2.988 1.00 78.75 105 ASN A O 1
ATOM 844 N N . SER A 1 106 ? 11.003 -3.118 2.225 1.00 87.75 106 SER A N 1
ATOM 845 C CA . SER A 1 106 ? 9.788 -2.928 1.439 1.00 87.75 106 SER A CA 1
ATOM 846 C C . SER A 1 106 ? 10.099 -2.049 0.242 1.00 87.75 106 SER A C 1
ATOM 848 O O . SER A 1 106 ? 10.891 -1.133 0.385 1.00 87.75 106 SER A O 1
ATOM 850 N N . ASP A 1 107 ? 9.443 -2.222 -0.894 1.00 91.31 107 ASP A N 1
ATOM 851 C CA . ASP A 1 107 ? 9.632 -1.280 -2.005 1.00 91.31 107 ASP A CA 1
ATOM 852 C C . ASP A 1 107 ? 8.892 0.039 -1.746 1.00 91.31 107 ASP A C 1
ATOM 854 O O . ASP A 1 107 ? 9.391 1.137 -2.007 1.00 91.31 107 ASP A O 1
ATOM 858 N N . ILE A 1 108 ? 7.693 -0.070 -1.172 1.00 91.88 108 ILE A N 1
ATOM 859 C CA . ILE A 1 108 ? 6.781 1.040 -0.920 1.00 91.88 108 ILE A CA 1
ATOM 860 C C . ILE A 1 108 ? 6.258 0.951 0.512 1.00 91.88 108 ILE A C 1
ATOM 862 O O . ILE A 1 108 ? 5.825 -0.101 0.983 1.00 91.88 108 ILE A O 1
ATOM 866 N N . SER A 1 109 ? 6.230 2.087 1.201 1.00 92.19 109 SER A N 1
ATOM 867 C CA . SER A 1 109 ? 5.566 2.230 2.495 1.00 92.19 109 SER A CA 1
ATOM 868 C C . SER A 1 109 ? 4.383 3.169 2.362 1.00 92.19 109 SER A C 1
ATOM 870 O O . SER A 1 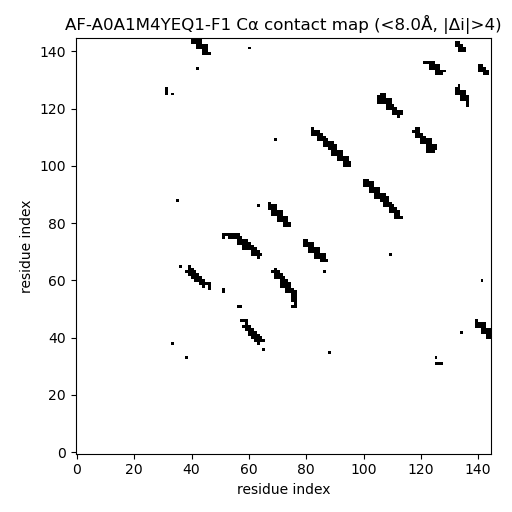109 ? 4.550 4.330 1.996 1.00 92.19 109 SER A O 1
ATOM 872 N N . LEU A 1 110 ? 3.195 2.657 2.667 1.00 93.00 110 LEU A N 1
ATOM 873 C CA . LEU A 1 110 ? 1.932 3.381 2.680 1.00 93.00 110 LEU A CA 1
ATOM 874 C C . LEU A 1 110 ? 1.519 3.623 4.130 1.00 93.00 110 LEU A C 1
ATOM 876 O O . LEU A 1 110 ? 1.438 2.691 4.921 1.00 93.00 110 LEU A O 1
ATOM 880 N N . THR A 1 111 ? 1.247 4.866 4.501 1.00 92.81 111 THR A N 1
ATOM 881 C CA . THR A 1 111 ? 0.888 5.234 5.872 1.00 92.81 111 THR A CA 1
ATOM 882 C C . THR A 1 111 ? -0.437 5.974 5.904 1.00 92.8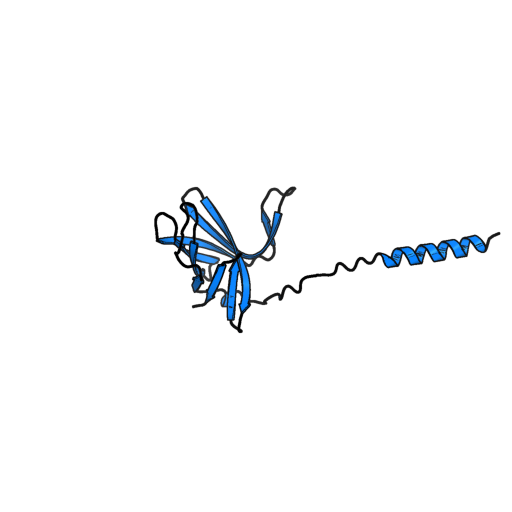1 111 THR A C 1
ATOM 884 O O . THR A 1 111 ? -0.594 6.965 5.198 1.00 92.81 111 THR A O 1
ATOM 887 N N . PHE A 1 112 ? -1.370 5.531 6.744 1.00 92.94 112 PHE A N 1
ATOM 888 C CA . PHE A 1 112 ? -2.696 6.138 6.863 1.00 92.94 112 PHE A CA 1
ATOM 889 C C . PHE A 1 112 ? -3.310 5.913 8.243 1.00 92.94 112 PHE A C 1
ATOM 891 O O . PHE A 1 112 ? -2.992 4.941 8.932 1.00 92.94 112 PHE A O 1
ATOM 898 N N . ASP A 1 113 ? -4.227 6.797 8.619 1.00 89.50 113 ASP A N 1
ATOM 899 C CA . ASP A 1 113 ? -4.996 6.689 9.853 1.00 89.50 113 ASP A CA 1
ATOM 900 C C . ASP A 1 113 ? -6.387 6.143 9.518 1.00 89.50 113 ASP A C 1
ATOM 902 O O . ASP A 1 113 ? -7.196 6.805 8.870 1.00 89.50 113 ASP A O 1
ATOM 906 N N . TRP A 1 114 ? -6.684 4.913 9.938 1.00 82.06 114 TRP A N 1
ATOM 907 C CA . TRP A 1 114 ? -8.010 4.321 9.702 1.00 82.06 114 TRP A CA 1
ATOM 908 C C . TRP A 1 114 ? -9.006 4.634 10.824 1.00 82.06 114 TRP A C 1
ATOM 910 O O . TRP A 1 114 ? -10.208 4.420 10.668 1.00 82.06 114 TRP A O 1
ATOM 920 N N . SER A 1 115 ? -8.526 5.158 11.952 1.00 79.50 115 SER A N 1
ATOM 921 C CA . SER A 1 115 ? -9.332 5.813 12.985 1.00 79.50 115 SER A CA 1
ATOM 922 C C . SER A 1 115 ? -8.503 6.896 13.681 1.00 79.50 115 SER A C 1
ATOM 924 O O . SER A 1 115 ? -7.288 6.949 13.509 1.00 79.50 115 SER A O 1
ATOM 926 N N . LYS A 1 116 ? -9.144 7.744 14.500 1.00 80.31 116 LYS A N 1
ATOM 927 C CA . LYS A 1 116 ? -8.497 8.894 15.170 1.00 80.31 116 LYS A CA 1
ATOM 928 C C . LYS A 1 116 ? -7.265 8.535 16.011 1.00 80.31 116 LYS A C 1
ATOM 930 O O . LYS A 1 116 ? -6.457 9.408 16.298 1.00 80.31 116 LYS A O 1
ATOM 935 N N . THR A 1 117 ? -7.150 7.285 16.447 1.00 81.44 117 THR A N 1
ATOM 936 C CA . THR A 1 117 ? -6.087 6.817 17.346 1.00 81.44 117 THR A CA 1
ATOM 937 C C . THR A 1 117 ? -5.214 5.726 16.738 1.00 81.44 117 THR A C 1
ATOM 939 O O . THR A 1 117 ? -4.233 5.328 17.358 1.00 81.44 117 THR A O 1
ATOM 942 N N . ASN A 1 118 ? -5.543 5.230 15.541 1.00 81.69 118 ASN A N 1
ATOM 943 C CA . ASN A 1 118 ? -4.855 4.087 14.953 1.00 81.69 118 ASN A CA 1
ATOM 944 C C . ASN A 1 118 ? -4.231 4.453 13.611 1.00 81.69 118 ASN A C 1
ATOM 946 O O . ASN A 1 118 ? -4.877 4.376 12.561 1.00 81.6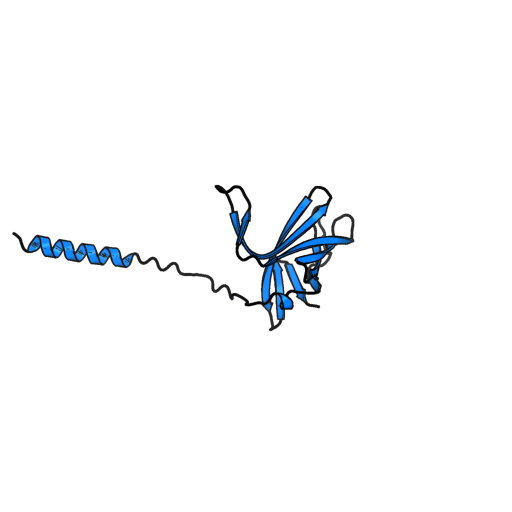9 118 ASN A O 1
ATOM 950 N N . ARG A 1 119 ? -2.937 4.763 13.667 1.00 86.94 119 ARG A N 1
ATOM 951 C CA . ARG A 1 119 ? -2.072 4.859 12.496 1.00 86.94 119 ARG A CA 1
ATOM 952 C C . ARG A 1 119 ? -1.637 3.473 12.046 1.00 86.94 119 ARG A C 1
ATOM 954 O O . ARG A 1 119 ? -1.273 2.634 12.868 1.00 86.94 119 ARG A O 1
ATOM 961 N N . GLN A 1 120 ? -1.672 3.229 10.745 1.00 86.25 120 GLN A N 1
ATOM 962 C CA . GLN A 1 120 ? -1.220 1.990 10.123 1.00 86.25 120 GLN A CA 1
ATOM 963 C C . GLN A 1 120 ? -0.111 2.294 9.124 1.00 86.25 120 GLN A C 1
ATOM 965 O O . GLN A 1 120 ? -0.166 3.287 8.399 1.00 86.25 120 GLN A O 1
ATOM 970 N N . ILE A 1 121 ? 0.896 1.422 9.100 1.00 87.88 121 ILE A N 1
ATOM 971 C CA . ILE A 1 121 ? 1.953 1.416 8.091 1.00 87.88 121 ILE A CA 1
ATOM 972 C C . ILE A 1 121 ? 1.820 0.099 7.337 1.00 87.88 121 ILE A C 1
ATOM 974 O O . ILE A 1 121 ? 1.937 -0.979 7.918 1.00 87.88 121 ILE A O 1
ATOM 978 N N . PHE A 1 122 ? 1.547 0.198 6.046 1.00 87.88 122 PHE A N 1
ATOM 979 C CA . PHE A 1 122 ? 1.362 -0.916 5.141 1.00 87.88 122 PHE A CA 1
ATOM 980 C C . PHE A 1 122 ? 2.567 -0.992 4.203 1.00 87.88 122 PHE A C 1
ATOM 982 O O . PHE A 1 122 ? 2.802 -0.099 3.392 1.00 87.88 122 PHE A O 1
ATOM 989 N N . MET A 1 123 ? 3.364 -2.044 4.367 1.00 90.06 123 MET A N 1
ATOM 990 C CA . MET A 1 123 ? 4.588 -2.274 3.601 1.00 90.06 123 MET A CA 1
ATOM 991 C C . MET A 1 123 ? 4.262 -3.123 2.374 1.00 90.06 123 MET A C 1
ATOM 993 O O . MET A 1 123 ? 3.749 -4.235 2.511 1.00 90.06 123 MET A O 1
ATOM 997 N N . LEU A 1 124 ? 4.529 -2.588 1.189 1.00 91.62 124 LEU A N 1
ATOM 998 C CA . LEU A 1 124 ? 4.200 -3.175 -0.103 1.00 91.62 124 LEU A CA 1
ATOM 999 C C . LEU A 1 124 ? 5.490 -3.464 -0.873 1.00 91.62 124 LEU A C 1
ATOM 1001 O O . LEU A 1 124 ? 6.404 -2.645 -0.890 1.00 91.62 124 LEU A O 1
ATOM 1005 N N . ASN A 1 125 ? 5.523 -4.610 -1.541 1.00 92.19 125 ASN A N 1
ATOM 1006 C CA . ASN A 1 125 ? 6.580 -4.993 -2.467 1.00 92.19 125 ASN A CA 1
ATOM 1007 C C . ASN A 1 125 ? 6.040 -5.003 -3.891 1.00 92.19 125 ASN A C 1
ATOM 1009 O O . ASN A 1 125 ? 4.959 -5.553 -4.135 1.00 92.19 125 ASN A O 1
ATOM 1013 N N . VAL A 1 126 ? 6.804 -4.444 -4.814 1.00 92.38 126 VAL A N 1
ATOM 1014 C CA . VAL A 1 126 ? 6.564 -4.513 -6.247 1.00 92.38 126 VAL A CA 1
ATOM 1015 C C . VAL A 1 126 ? 7.077 -5.862 -6.730 1.00 92.38 126 VAL A C 1
ATOM 1017 O O . VAL A 1 126 ? 8.217 -6.248 -6.491 1.00 92.38 126 VAL A O 1
ATOM 1020 N N . LYS A 1 127 ? 6.212 -6.617 -7.398 1.00 91.94 127 LYS A N 1
ATOM 1021 C CA . LYS A 1 127 ? 6.583 -7.876 -8.046 1.00 91.94 127 LYS A CA 1
ATOM 1022 C C . LYS A 1 127 ? 6.066 -7.890 -9.465 1.00 91.94 127 LYS A C 1
ATOM 1024 O O . LYS A 1 127 ? 5.053 -7.263 -9.762 1.00 91.94 127 LYS A O 1
ATOM 1029 N N . GLU A 1 128 ? 6.715 -8.656 -10.324 1.00 89.88 128 GLU A N 1
ATOM 1030 C CA . GLU A 1 128 ? 6.214 -8.935 -11.662 1.00 89.88 128 GLU A CA 1
ATOM 1031 C C . GLU A 1 128 ? 5.513 -10.296 -11.703 1.00 89.88 128 GLU A C 1
ATOM 1033 O O . GLU A 1 128 ? 6.024 -11.305 -11.218 1.00 89.88 128 GLU A O 1
ATOM 1038 N N . HIS A 1 129 ? 4.312 -10.329 -12.273 1.00 87.00 129 HIS A N 1
ATOM 1039 C CA . HIS A 1 129 ? 3.550 -11.549 -12.497 1.00 87.00 129 HIS A CA 1
ATOM 1040 C C . HIS A 1 129 ? 2.904 -11.491 -13.881 1.00 87.00 129 HIS A C 1
ATOM 1042 O O . HIS A 1 129 ? 2.072 -10.626 -14.146 1.00 87.00 129 HIS A O 1
ATOM 1048 N N . ASN A 1 130 ? 3.256 -12.428 -14.767 1.00 87.44 130 ASN A N 1
ATOM 1049 C CA . ASN A 1 130 ? 2.792 -12.460 -16.161 1.00 87.44 130 ASN A CA 1
ATOM 1050 C C . ASN A 1 130 ? 3.018 -11.133 -16.911 1.00 87.44 130 ASN A C 1
ATOM 1052 O O . ASN A 1 130 ? 2.110 -10.647 -17.582 1.00 87.44 130 ASN A O 1
ATOM 1056 N N . LYS A 1 131 ? 4.217 -10.546 -16.794 1.00 85.75 131 LYS A N 1
ATOM 1057 C CA . LYS A 1 131 ? 4.585 -9.254 -17.407 1.00 85.75 131 LYS A CA 1
ATOM 1058 C C . LYS A 1 131 ? 3.817 -8.033 -16.887 1.00 85.75 131 LYS A C 1
ATOM 1060 O O . LYS A 1 131 ? 3.921 -6.954 -17.459 1.00 85.75 131 LYS A O 1
ATOM 1065 N N . ALA A 1 132 ? 3.042 -8.189 -15.814 1.00 88.19 132 ALA A N 1
ATOM 1066 C CA . ALA A 1 132 ? 2.349 -7.097 -15.148 1.00 88.19 132 ALA A CA 1
ATOM 1067 C C . ALA A 1 132 ? 2.933 -6.877 -13.751 1.00 88.19 132 ALA A C 1
ATOM 1069 O O . ALA A 1 132 ? 3.145 -7.831 -12.996 1.00 88.19 132 ALA A O 1
ATOM 1070 N N . LYS A 1 133 ? 3.160 -5.612 -13.392 1.00 91.31 133 LYS A N 1
ATOM 1071 C CA . LYS A 1 133 ? 3.555 -5.233 -12.033 1.00 91.31 133 LYS A CA 1
ATOM 1072 C C . LYS A 1 133 ? 2.359 -5.372 -11.093 1.00 91.31 133 LYS A C 1
ATOM 1074 O O . LYS A 1 133 ? 1.234 -5.006 -11.430 1.00 91.31 133 LYS A O 1
ATOM 1079 N N . ILE A 1 134 ? 2.613 -5.917 -9.912 1.00 94.50 134 ILE A N 1
ATOM 1080 C CA . ILE A 1 134 ? 1.654 -6.071 -8.822 1.00 94.50 134 ILE A CA 1
ATOM 1081 C C . ILE A 1 134 ? 2.262 -5.525 -7.535 1.00 94.50 134 ILE A C 1
ATOM 1083 O O . ILE A 1 134 ? 3.460 -5.679 -7.294 1.00 94.50 134 ILE A O 1
ATOM 1087 N N . LEU A 1 135 ? 1.429 -4.937 -6.681 1.00 94.12 135 LEU A N 1
ATOM 1088 C CA . LEU A 1 135 ? 1.823 -4.620 -5.309 1.00 94.12 135 LEU A CA 1
ATOM 1089 C C . LEU A 1 135 ? 1.439 -5.781 -4.404 1.00 94.12 135 LEU A C 1
ATOM 1091 O O . LEU A 1 135 ? 0.336 -6.312 -4.506 1.00 94.12 135 LEU A O 1
ATOM 1095 N N . THR A 1 136 ? 2.329 -6.188 -3.507 1.00 91.19 136 THR A N 1
ATOM 1096 C CA . THR A 1 136 ? 2.113 -7.348 -2.637 1.00 91.19 136 THR A CA 1
ATOM 1097 C C . THR A 1 136 ? 2.453 -7.040 -1.189 1.00 91.19 136 THR A C 1
ATOM 1099 O O . THR A 1 136 ? 3.446 -6.388 -0.894 1.00 91.19 136 THR A O 1
ATOM 1102 N N . CYS A 1 137 ? 1.631 -7.530 -0.266 1.00 87.62 137 CYS A N 1
ATOM 1103 C CA . CYS A 1 137 ? 1.898 -7.490 1.169 1.00 87.62 137 CYS A CA 1
ATOM 1104 C C . CYS A 1 137 ? 1.313 -8.751 1.804 1.00 87.62 137 CYS A C 1
ATOM 1106 O O . CYS A 1 137 ? 0.092 -8.951 1.793 1.00 87.62 137 CYS A O 1
ATOM 1108 N N . ASN A 1 138 ? 2.163 -9.608 2.373 1.00 82.25 138 ASN A N 1
ATOM 1109 C CA . ASN A 1 138 ? 1.752 -10.915 2.893 1.00 82.25 138 ASN A CA 1
ATOM 1110 C C . ASN A 1 138 ? 0.930 -11.693 1.836 1.00 82.25 138 ASN A C 1
ATOM 1112 O O . ASN A 1 138 ? 1.361 -11.841 0.697 1.00 82.25 138 ASN A O 1
ATOM 1116 N N . ASN A 1 139 ? -0.286 -12.130 2.186 1.00 81.12 139 ASN A N 1
ATOM 1117 C CA . ASN A 1 139 ? -1.211 -12.850 1.298 1.00 81.12 139 ASN A CA 1
ATOM 1118 C C . ASN A 1 139 ? -2.196 -11.917 0.558 1.00 81.12 139 ASN A C 1
ATOM 1120 O O . ASN A 1 139 ? -3.317 -12.320 0.243 1.00 81.12 139 ASN A O 1
ATOM 1124 N N . VAL A 1 140 ? -1.841 -10.644 0.375 1.00 87.12 140 VAL A N 1
ATOM 1125 C CA . VAL A 1 140 ? -2.615 -9.659 -0.398 1.00 87.12 140 VAL A CA 1
ATOM 1126 C C . VAL A 1 140 ? -1.807 -9.267 -1.619 1.00 87.12 140 VAL A C 1
ATOM 1128 O O . VAL A 1 140 ? -0.615 -8.984 -1.493 1.00 87.12 140 VAL A O 1
ATOM 1131 N N . TYR A 1 141 ? -2.465 -9.195 -2.770 1.00 92.12 141 TYR A N 1
ATOM 1132 C CA . TYR A 1 141 ? -1.904 -8.544 -3.943 1.00 92.12 141 TYR A CA 1
ATOM 1133 C C . TYR A 1 141 ? -2.897 -7.549 -4.537 1.00 92.12 141 TYR A C 1
ATOM 1135 O O . TYR A 1 141 ? -4.114 -7.742 -4.460 1.00 92.12 141 TYR A O 1
ATOM 1143 N N . PHE A 1 142 ? -2.354 -6.499 -5.138 1.00 94.81 142 PHE A N 1
ATOM 1144 C CA . PHE A 1 142 ? -3.084 -5.453 -5.828 1.00 94.81 142 PHE A CA 1
ATOM 1145 C C . PHE A 1 142 ? -2.617 -5.392 -7.276 1.00 94.81 142 PHE A C 1
ATOM 1147 O O . PHE A 1 142 ? -1.415 -5.464 -7.548 1.00 94.81 142 PHE A O 1
ATOM 1154 N N . ARG A 1 143 ? -3.568 -5.284 -8.199 1.00 95.12 143 ARG A N 1
ATOM 1155 C CA . ARG A 1 143 ? -3.304 -5.140 -9.633 1.00 95.12 143 ARG A CA 1
ATOM 1156 C C . ARG A 1 143 ? -3.626 -3.726 -10.062 1.00 95.12 143 ARG A C 1
ATOM 1158 O O . ARG A 1 143 ? -4.600 -3.168 -9.571 1.00 95.12 143 ARG A O 1
ATOM 1165 N N . LYS A 1 144 ? -2.816 -3.186 -10.961 1.00 94.44 144 LYS A N 1
ATOM 1166 C CA . LYS A 1 144 ? -3.083 -1.886 -11.561 1.00 94.44 144 LYS A CA 1
ATOM 1167 C C . LYS A 1 144 ? -4.342 -1.961 -12.433 1.00 94.44 144 LYS A C 1
ATOM 1169 O O . LYS A 1 144 ? -4.531 -2.988 -13.093 1.00 94.44 144 LYS A O 1
ATOM 1174 N N . GLU A 1 145 ? -5.188 -0.938 -12.361 1.00 89.38 145 GLU A N 1
ATOM 1175 C CA . GLU A 1 145 ? -6.331 -0.748 -13.272 1.00 89.38 145 GLU A CA 1
ATOM 1176 C C . GLU A 1 145 ? -5.879 -0.264 -14.657 1.00 89.38 145 GLU A C 1
ATOM 1178 O O . GLU A 1 145 ? -4.900 0.520 -14.727 1.00 89.38 145 GLU A O 1
#

Solvent-accessible surface area (backbone atoms only — not comparable to full-atom values): 8694 Å² total; per-residue (Å²): 142,73,71,66,66,60,57,61,58,59,60,59,62,59,63,67,64,73,67,70,74,73,71,73,76,85,63,85,70,77,76,56,85,80,57,75,76,79,61,48,43,50,27,44,35,71,75,70,78,80,81,72,48,80,90,40,78,42,67,45,34,39,32,35,45,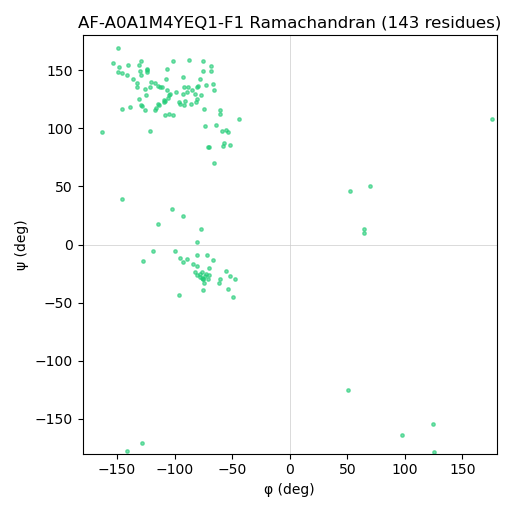94,87,36,37,27,47,34,34,33,38,42,73,93,40,80,46,77,38,64,32,38,46,46,79,39,66,71,43,74,52,68,53,96,90,64,47,50,76,44,77,25,48,30,42,38,38,36,51,84,46,102,85,43,76,44,78,48,59,28,33,61,40,75,55,94,94,36,68,30,42,33,42,91,99,42,46,23,40,66,117